Protein AF-A0A946HPT5-F1 (afdb_monomer_lite)

Secondary structure (DSSP, 8-state):
-PPBSSPPEEEETTEEEEEE-SSSS-EEEEEE--TT-SS-EEEEEEEE--SSHHHHHHHHHHHHHHHHHHHHHHHTT--TT----HHHHHHHHHHHHHHHHHHHHHHHHTTPPPS-BPTT-GGG-B--HHHHHHHHHHIIIIIHHHHHHHHHHHTT--PPP-

Structure (mmCIF, N/CA/C/O backbone):
data_AF-A0A946HPT5-F1
#
_entry.id   AF-A0A946HPT5-F1
#
loop_
_atom_site.group_PDB
_atom_site.id
_atom_site.type_symbol
_atom_site.label_atom_id
_atom_site.label_alt_id
_atom_site.label_comp_id
_atom_site.label_asym_id
_atom_site.label_entity_id
_atom_site.label_seq_id
_atom_site.pdbx_PDB_ins_code
_atom_site.Cartn_x
_atom_site.Cartn_y
_atom_site.Cartn_z
_atom_site.occupancy
_atom_site.B_iso_or_equiv
_atom_site.auth_seq_id
_atom_site.auth_comp_id
_atom_site.auth_asym_id
_atom_site.auth_atom_id
_atom_site.pdbx_PDB_model_num
ATOM 1 N N . MET A 1 1 ? -4.701 -13.291 24.523 1.00 62.06 1 MET A N 1
ATOM 2 C CA . MET A 1 1 ? -5.685 -12.951 23.473 1.00 62.06 1 MET A CA 1
ATOM 3 C C . MET A 1 1 ? -6.618 -11.901 24.056 1.00 62.06 1 MET A C 1
ATOM 5 O O . MET A 1 1 ? -7.028 -12.095 25.197 1.00 62.06 1 MET A O 1
ATOM 9 N N . PRO A 1 2 ? -6.882 -10.774 23.378 1.00 69.56 2 PRO A N 1
ATOM 10 C CA . PRO A 1 2 ? -7.824 -9.786 23.892 1.00 69.56 2 PRO A CA 1
ATOM 11 C C . PRO A 1 2 ? -9.218 -10.404 24.042 1.00 69.56 2 PRO A C 1
ATOM 13 O O . PRO A 1 2 ? -9.656 -11.136 23.156 1.00 69.56 2 PRO A O 1
ATOM 16 N N . LYS A 1 3 ? -9.900 -10.132 25.158 1.00 79.25 3 LYS A N 1
ATOM 17 C CA . LYS A 1 3 ? -11.262 -10.619 25.394 1.00 79.25 3 LYS A CA 1
ATOM 18 C C . LYS A 1 3 ? -12.257 -9.630 24.794 1.00 79.25 3 LYS A C 1
ATOM 20 O O . LYS A 1 3 ? -12.218 -8.443 25.130 1.00 79.25 3 LYS A O 1
ATOM 25 N N . TRP A 1 4 ? -13.118 -10.116 23.908 1.00 85.06 4 TRP A N 1
ATOM 26 C CA . TRP A 1 4 ? -14.205 -9.314 23.367 1.00 85.06 4 TRP A CA 1
ATOM 27 C C . TRP A 1 4 ? -15.232 -8.987 24.454 1.00 85.06 4 TRP A C 1
ATOM 29 O O . TRP A 1 4 ? -15.451 -9.774 25.375 1.00 85.06 4 TRP A O 1
ATOM 39 N N . ILE A 1 5 ? -15.832 -7.807 24.352 1.00 82.50 5 ILE A N 1
ATOM 40 C CA . ILE A 1 5 ? -16.913 -7.357 25.236 1.00 82.50 5 ILE A CA 1
ATOM 41 C C . ILE A 1 5 ? -18.216 -8.078 24.885 1.00 82.50 5 ILE A C 1
ATOM 43 O O . ILE A 1 5 ? -18.944 -8.485 25.782 1.00 82.50 5 ILE A O 1
ATOM 47 N N . ALA A 1 6 ? -18.463 -8.255 23.588 1.00 78.31 6 ALA A N 1
ATOM 48 C CA . 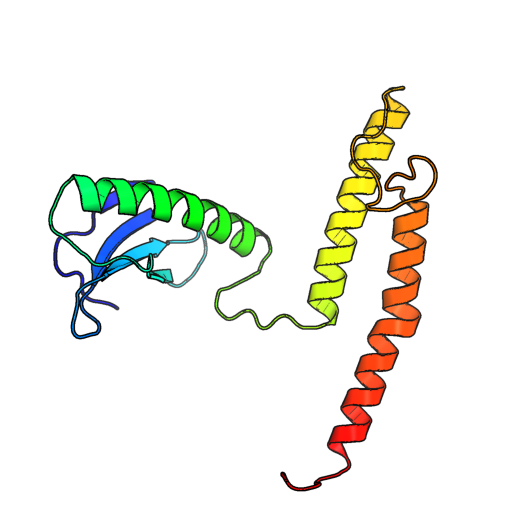ALA A 1 6 ? -19.590 -8.974 23.008 1.00 78.31 6 ALA A CA 1
ATOM 49 C C . ALA A 1 6 ? -19.071 -9.982 21.971 1.00 78.31 6 ALA A C 1
ATOM 51 O O . ALA A 1 6 ? -17.863 -10.060 21.731 1.00 78.31 6 ALA A O 1
ATOM 52 N N . GLU A 1 7 ? -19.957 -10.754 21.347 1.00 81.00 7 GLU A N 1
ATOM 53 C CA . GLU A 1 7 ? -19.561 -11.617 20.234 1.00 81.00 7 GLU A CA 1
ATOM 54 C C . GLU A 1 7 ? -18.904 -10.803 19.110 1.00 81.00 7 GLU A C 1
ATOM 56 O O . GLU A 1 7 ? -19.336 -9.702 18.767 1.00 81.00 7 GLU A O 1
ATOM 61 N N . SER A 1 8 ? -17.822 -11.333 18.539 1.00 84.38 8 SER A N 1
ATOM 62 C CA . SER A 1 8 ? -17.177 -10.701 17.391 1.00 84.38 8 SER A CA 1
ATOM 63 C C . SER A 1 8 ? -18.060 -10.827 16.153 1.00 84.38 8 SER A C 1
ATOM 65 O O . SER A 1 8 ? -18.516 -11.922 15.824 1.00 84.38 8 SER A O 1
ATOM 67 N N . HIS A 1 9 ? -18.223 -9.740 15.409 1.00 88.06 9 HIS A N 1
ATOM 68 C CA . HIS A 1 9 ? -18.943 -9.737 14.144 1.00 88.06 9 HIS A CA 1
ATOM 69 C C . HIS A 1 9 ? -18.000 -10.115 13.002 1.00 88.06 9 HIS A C 1
ATOM 71 O O . HIS A 1 9 ? -17.032 -9.406 12.708 1.00 88.06 9 HIS A O 1
ATOM 77 N N . LYS A 1 10 ? -18.283 -11.243 12.348 1.00 90.38 10 LYS A N 1
ATOM 78 C CA . LYS A 1 10 ? -17.559 -11.678 11.153 1.00 90.38 10 LYS A CA 1
ATOM 79 C C . LYS A 1 10 ? -18.003 -10.832 9.960 1.00 90.38 10 LYS A C 1
ATOM 81 O O . LYS A 1 10 ? -19.168 -10.871 9.585 1.00 90.38 10 LYS A O 1
ATOM 86 N N . ILE A 1 11 ? -17.064 -10.112 9.349 1.00 89.44 11 ILE A N 1
ATOM 87 C CA . ILE A 1 11 ? -17.326 -9.288 8.158 1.00 89.44 11 ILE A CA 1
ATOM 88 C C . ILE A 1 11 ? -17.102 -10.120 6.894 1.00 89.44 11 ILE A C 1
ATOM 90 O O . ILE A 1 11 ? -17.922 -10.116 5.979 1.00 89.44 11 ILE A O 1
ATOM 94 N N . ARG A 1 12 ? -15.965 -10.825 6.832 1.00 87.75 12 ARG A N 1
ATOM 95 C CA . ARG A 1 12 ? -15.606 -11.745 5.744 1.00 87.75 12 ARG A CA 1
ATOM 96 C C . ARG A 1 12 ? -14.594 -12.781 6.223 1.00 87.75 12 ARG A C 1
ATOM 98 O O . ARG A 1 12 ? -14.194 -12.787 7.387 1.00 87.75 12 ARG A O 1
ATOM 105 N N . GLU A 1 13 ? -14.185 -13.688 5.343 1.00 84.81 13 GLU A N 1
ATOM 106 C CA . GLU A 1 13 ? -13.125 -14.639 5.672 1.00 84.81 13 GLU A CA 1
ATOM 107 C C . GLU A 1 13 ? -11.834 -13.908 6.073 1.00 84.81 13 GLU A C 1
ATOM 109 O O . GLU A 1 13 ? -11.397 -12.962 5.419 1.00 84.81 13 GLU A O 1
ATOM 114 N N . GLY A 1 14 ? -11.271 -14.311 7.211 1.00 85.06 14 GLY A N 1
ATOM 115 C CA . GLY A 1 14 ? -10.073 -13.705 7.780 1.00 85.06 14 GLY A CA 1
ATOM 116 C C . GLY A 1 14 ? -10.248 -12.314 8.401 1.00 85.06 14 GLY A C 1
ATOM 117 O O . GLY A 1 14 ? -9.258 -11.781 8.900 1.00 85.06 14 GLY A O 1
ATOM 118 N N . LEU A 1 15 ? -11.462 -11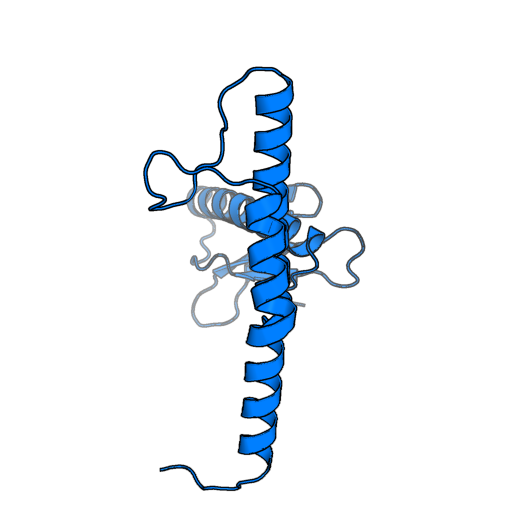.742 8.429 1.00 91.12 15 LEU A N 1
ATOM 119 C CA . LEU A 1 15 ? -11.753 -10.435 9.030 1.00 91.12 15 LEU A CA 1
ATOM 120 C C . LEU A 1 15 ? -12.986 -10.480 9.936 1.00 91.12 15 LEU A C 1
ATOM 122 O O . LEU A 1 15 ? -14.112 -10.695 9.479 1.00 91.12 15 LEU A O 1
ATOM 126 N N . SER A 1 16 ? -12.779 -10.162 11.209 1.00 93.19 16 SER A N 1
ATOM 127 C CA . SER A 1 16 ? -13.857 -9.910 12.171 1.00 93.19 16 SER A CA 1
ATOM 128 C C . SER A 1 16 ? -13.611 -8.605 12.923 1.00 93.19 16 SER A C 1
ATOM 130 O O . SER A 1 16 ? -12.477 -8.128 12.978 1.00 93.19 16 SER A O 1
ATOM 132 N N . ILE A 1 17 ? -14.653 -8.023 13.509 1.00 93.94 17 ILE A N 1
ATOM 133 C CA . ILE A 1 17 ? -14.550 -6.869 14.411 1.00 93.94 17 ILE A CA 1
ATOM 134 C C . ILE A 1 17 ? -15.214 -7.165 15.750 1.00 93.94 17 ILE A C 1
ATOM 136 O O . ILE A 1 17 ? -16.092 -8.016 15.849 1.00 93.94 17 ILE A O 1
ATOM 140 N N . GLY A 1 18 ? -14.826 -6.434 16.785 1.00 93.12 18 GLY A N 1
ATOM 141 C CA . GLY A 1 18 ? -15.488 -6.499 18.081 1.00 93.12 18 GLY A CA 1
ATOM 142 C C . GLY A 1 18 ? -15.040 -5.383 19.015 1.00 93.12 18 GLY A C 1
ATOM 143 O O . GLY A 1 18 ? -14.035 -4.703 18.778 1.00 93.12 18 GLY A O 1
ATOM 144 N N . GLY A 1 19 ? -15.794 -5.186 20.091 1.00 91.94 19 GLY A N 1
ATOM 145 C CA . GLY A 1 19 ? -15.408 -4.285 21.171 1.00 91.94 19 GLY A CA 1
ATOM 146 C C . GLY A 1 19 ? -14.381 -4.936 22.091 1.00 91.94 19 GLY A C 1
ATOM 147 O O . GLY A 1 19 ? -14.583 -6.064 22.530 1.00 91.94 19 GLY A O 1
ATOM 148 N N . ILE A 1 20 ? -13.300 -4.231 22.428 1.00 90.12 20 ILE A N 1
ATOM 149 C CA . ILE A 1 20 ? -12.332 -4.660 23.451 1.00 90.12 20 ILE A CA 1
ATOM 150 C C . ILE A 1 20 ? -12.190 -3.562 24.502 1.00 90.12 20 ILE A C 1
ATOM 152 O O . ILE A 1 20 ? -12.024 -2.380 24.183 1.00 90.12 20 ILE A O 1
ATOM 156 N N . LYS A 1 21 ? -12.201 -3.960 25.777 1.00 85.19 21 LYS A N 1
ATOM 157 C CA . LYS A 1 21 ? -11.929 -3.075 26.911 1.00 85.19 21 LYS A CA 1
ATOM 158 C C . LYS A 1 21 ? -10.466 -3.219 27.341 1.00 85.19 21 LYS A C 1
ATOM 160 O O . LYS A 1 21 ? -10.126 -4.138 28.074 1.00 85.19 21 LYS A O 1
ATOM 165 N N . MET A 1 22 ? -9.606 -2.307 26.880 1.00 75.38 22 MET A N 1
ATOM 166 C CA . MET A 1 22 ? -8.202 -2.195 27.333 1.00 75.38 22 MET A CA 1
ATOM 167 C C . MET A 1 22 ? -7.916 -0.898 28.115 1.00 75.38 22 MET A C 1
ATOM 169 O O . MET A 1 22 ? -6.766 -0.595 28.408 1.00 75.38 22 MET A O 1
ATOM 173 N N . GLY A 1 23 ? -8.946 -0.121 28.470 1.00 72.94 23 GLY A N 1
ATOM 174 C CA . GLY A 1 23 ? -8.810 1.135 29.215 1.00 72.94 23 GLY A CA 1
ATOM 175 C C . GLY A 1 23 ? -10.150 1.653 29.747 1.00 72.94 23 GLY A C 1
ATOM 176 O O . GLY A 1 23 ? -11.099 0.881 29.895 1.00 72.94 23 GLY A O 1
ATOM 177 N N . LYS A 1 24 ? -10.239 2.967 30.016 1.00 79.12 24 LYS A N 1
ATOM 178 C CA . LYS A 1 24 ? -11.461 3.612 30.547 1.00 79.12 24 LYS A CA 1
ATOM 179 C C . LYS A 1 24 ? -12.675 3.449 29.630 1.00 79.12 24 LYS 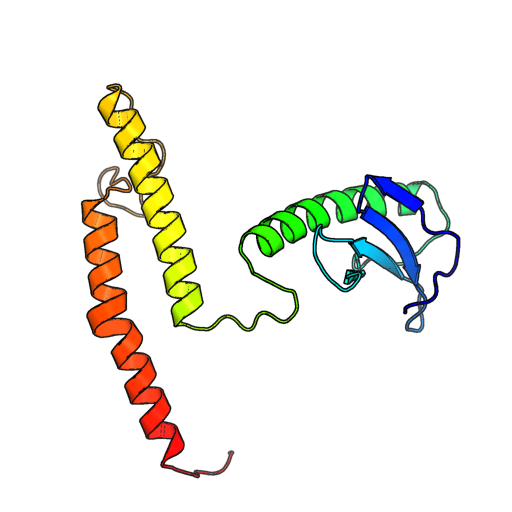A C 1
ATOM 181 O O . LYS A 1 24 ? -13.776 3.242 30.127 1.00 79.12 24 LYS A O 1
ATOM 186 N N . LYS A 1 25 ? -12.469 3.522 28.311 1.00 84.69 25 LYS A N 1
ATOM 187 C CA . LYS A 1 25 ? -13.521 3.345 27.308 1.00 84.69 25 LYS A CA 1
ATOM 188 C C . LYS A 1 25 ? -13.258 2.113 26.444 1.00 84.69 25 LYS A C 1
ATOM 190 O O . LYS A 1 25 ? -12.102 1.885 26.065 1.00 84.69 25 LYS A O 1
ATOM 195 N N . PRO A 1 26 ? -14.295 1.320 26.140 1.00 90.06 26 PRO A N 1
ATOM 196 C CA . PRO A 1 26 ? -14.173 0.233 25.186 1.00 90.06 26 PRO A CA 1
ATOM 197 C C . PRO A 1 26 ? -13.950 0.802 23.780 1.00 90.06 26 PRO A C 1
ATOM 199 O O . PRO A 1 26 ? -14.452 1.875 23.456 1.00 90.06 26 PRO A O 1
ATOM 202 N N . LYS A 1 27 ? -13.178 0.102 22.946 1.00 92.81 27 LYS A N 1
ATOM 203 C CA . LYS A 1 27 ? -12.890 0.522 21.567 1.00 92.81 27 LYS A CA 1
ATOM 204 C C . LYS A 1 27 ? -13.158 -0.603 20.588 1.00 92.81 27 LYS A C 1
ATOM 206 O O . LYS A 1 27 ? -12.993 -1.771 20.942 1.00 92.81 27 LYS A O 1
ATOM 211 N N . TRP A 1 28 ? -13.498 -0.252 19.352 1.00 94.06 28 TRP A N 1
ATOM 212 C CA . TRP A 1 28 ? -13.556 -1.232 18.275 1.00 94.06 28 TRP A CA 1
ATOM 213 C C . TRP A 1 28 ? -12.156 -1.680 17.861 1.00 94.06 28 TRP A C 1
ATOM 215 O O . TRP A 1 28 ? -11.226 -0.878 17.700 1.00 94.06 28 TRP A O 1
ATOM 225 N N . TYR A 1 29 ? -12.024 -2.982 17.654 1.00 93.88 29 TYR A N 1
ATOM 226 C CA . TYR A 1 29 ? -10.837 -3.626 17.119 1.00 93.88 29 TYR A CA 1
ATOM 227 C C . TYR A 1 29 ? -11.221 -4.529 15.961 1.00 93.88 29 TYR A C 1
ATOM 229 O O . TYR A 1 29 ? -12.276 -5.158 15.977 1.00 93.88 29 TYR A O 1
ATOM 237 N N . LEU A 1 30 ? -10.316 -4.628 14.995 1.00 93.50 30 LEU A N 1
ATOM 238 C CA . LEU A 1 30 ? -10.344 -5.676 13.991 1.00 93.50 30 LEU A CA 1
ATOM 239 C C . LEU A 1 30 ? -9.497 -6.863 14.443 1.00 93.50 30 LEU A C 1
ATOM 241 O O . LEU A 1 30 ? -8.478 -6.707 15.125 1.00 93.50 30 LEU A O 1
ATOM 245 N N . GLN A 1 31 ? -9.916 -8.031 13.990 1.00 91.62 31 GLN A N 1
ATOM 246 C CA . GLN A 1 31 ? -9.231 -9.302 14.089 1.00 91.62 31 GLN A CA 1
ATOM 247 C C . GLN A 1 31 ? -8.932 -9.784 12.676 1.00 91.62 31 GLN A C 1
ATOM 249 O O . GLN A 1 31 ? -9.842 -10.078 11.900 1.00 91.62 31 GLN A O 1
ATOM 254 N N . PHE A 1 32 ? -7.646 -9.838 12.353 1.00 88.94 32 PHE A N 1
ATOM 255 C CA . PHE A 1 32 ? -7.137 -10.246 11.055 1.00 88.94 32 PHE A CA 1
ATOM 256 C C . PHE A 1 32 ? -6.453 -11.605 11.169 1.00 88.94 32 PHE A C 1
ATOM 258 O O . PHE A 1 32 ? -5.564 -11.792 12.003 1.00 88.94 32 PHE A O 1
ATOM 265 N N . HIS A 1 33 ? -6.854 -12.534 10.307 1.00 85.69 33 HIS A N 1
ATOM 266 C CA . HIS A 1 33 ? -6.202 -13.822 10.107 1.00 85.69 33 HIS A CA 1
ATOM 267 C C . HIS A 1 33 ? -5.550 -13.829 8.718 1.00 85.69 33 HIS A C 1
ATOM 269 O O . HIS A 1 33 ? -6.218 -14.161 7.735 1.00 85.69 33 HIS A O 1
ATOM 275 N N . PRO A 1 34 ? -4.270 -13.440 8.605 1.00 79.12 34 PRO A N 1
ATOM 276 C CA . PRO A 1 34 ? -3.553 -13.572 7.349 1.00 79.12 34 PRO A CA 1
ATOM 277 C C . PRO A 1 34 ? -3.405 -15.051 6.993 1.00 79.12 34 PRO A C 1
ATOM 279 O O . PRO A 1 34 ? -3.096 -15.883 7.853 1.00 79.12 34 PRO A O 1
ATOM 282 N N . LYS A 1 35 ? -3.598 -15.392 5.718 1.00 75.75 35 LYS A N 1
ATOM 283 C CA . LYS A 1 35 ? -3.395 -16.760 5.238 1.00 75.75 35 LYS A CA 1
ATOM 284 C C . LYS A 1 35 ? -1.925 -17.149 5.433 1.00 75.75 35 LYS A C 1
ATOM 286 O O . LYS A 1 35 ? -1.035 -16.455 4.956 1.00 75.75 35 LYS A O 1
ATOM 291 N N . GLY A 1 36 ? -1.682 -18.245 6.152 1.00 71.31 36 GLY A N 1
ATOM 292 C CA . GLY A 1 36 ? -0.330 -18.736 6.448 1.00 71.31 36 GLY A CA 1
ATOM 293 C C . GLY A 1 36 ? 0.370 -18.064 7.636 1.00 71.31 36 GLY A C 1
ATOM 294 O O . GLY A 1 36 ? 1.472 -18.476 7.987 1.00 71.31 36 GLY A O 1
ATOM 295 N N . ALA A 1 37 ? -0.247 -17.077 8.296 1.00 69.88 37 ALA A N 1
ATOM 296 C CA . ALA A 1 37 ? 0.332 -16.495 9.501 1.00 69.88 37 ALA A CA 1
ATOM 297 C C . ALA A 1 37 ? 0.055 -17.371 10.738 1.00 69.88 37 ALA A C 1
ATOM 299 O O . ALA A 1 37 ? -1.076 -17.816 10.943 1.00 69.88 37 ALA A O 1
ATOM 300 N N . PRO A 1 38 ? 1.045 -17.562 11.630 1.00 69.81 38 PRO A N 1
ATOM 301 C CA . PRO A 1 38 ? 0.885 -18.391 12.825 1.00 69.81 38 PRO A CA 1
ATOM 302 C C . PRO A 1 38 ? 0.022 -17.729 13.908 1.00 69.81 38 PRO A C 1
ATOM 304 O O . PRO A 1 38 ? -0.344 -18.372 14.891 1.00 69.81 38 PRO A O 1
ATOM 307 N N . LYS A 1 39 ? -0.255 -16.423 13.788 1.00 81.00 39 LYS A N 1
ATOM 308 C CA . LYS A 1 39 ? -0.934 -15.636 14.819 1.00 81.00 39 LYS A CA 1
ATOM 309 C C . LYS A 1 39 ? -1.965 -14.694 14.217 1.00 81.00 39 LYS A C 1
ATOM 311 O O . LYS A 1 39 ? -1.750 -14.077 13.179 1.00 81.00 39 LYS A O 1
ATOM 316 N N . VAL A 1 40 ? -3.056 -14.544 14.956 1.00 86.38 40 VAL A N 1
ATOM 317 C CA . VAL A 1 40 ? -4.096 -13.549 14.710 1.00 86.38 40 VAL A CA 1
ATOM 318 C C . VAL A 1 40 ? -3.575 -12.161 15.066 1.00 86.38 40 VAL A C 1
ATOM 320 O O . VAL A 1 40 ? -2.986 -11.968 16.133 1.00 86.38 40 VAL A O 1
ATOM 323 N N . ILE A 1 41 ? -3.824 -11.186 14.197 1.00 86.56 41 ILE A N 1
ATOM 324 C CA . ILE A 1 41 ? -3.442 -9.793 14.412 1.00 86.56 41 ILE A CA 1
ATOM 325 C C . ILE A 1 41 ? -4.661 -9.012 14.900 1.00 86.56 41 ILE A C 1
ATOM 327 O O . ILE A 1 41 ? -5.704 -8.996 14.251 1.00 86.56 41 ILE A O 1
ATOM 331 N N . TYR A 1 42 ? -4.508 -8.322 16.031 1.00 88.94 42 TYR A N 1
ATOM 332 C CA . TYR A 1 42 ? -5.520 -7.417 16.573 1.00 88.94 42 TYR A CA 1
ATOM 333 C C . TYR A 1 42 ? -5.077 -5.972 16.374 1.00 88.94 42 TYR A C 1
ATOM 335 O O . TYR A 1 42 ? -3.971 -5.600 16.773 1.00 88.94 42 TYR A O 1
ATOM 343 N N . LYS A 1 43 ? -5.938 -5.134 15.793 1.00 89.19 43 LYS A N 1
ATOM 344 C CA . LYS A 1 43 ? -5.630 -3.713 15.575 1.00 89.19 43 LYS A CA 1
ATOM 345 C C . LYS A 1 43 ? -6.820 -2.840 15.952 1.00 89.19 43 LYS A C 1
ATOM 347 O O . LYS A 1 43 ? -7.950 -3.125 15.570 1.00 89.19 43 LYS A O 1
ATOM 352 N N . SER A 1 44 ? -6.563 -1.776 16.712 1.00 90.56 44 SER A N 1
ATOM 353 C CA . SER A 1 44 ? -7.607 -0.814 17.073 1.00 90.56 44 SER A CA 1
ATOM 354 C C . SER A 1 44 ? -8.057 -0.037 15.841 1.00 90.56 44 SER A C 1
ATOM 356 O O . SER A 1 44 ? -7.221 0.420 15.062 1.00 90.56 44 SER A O 1
ATOM 358 N N . LEU A 1 45 ? -9.365 0.177 15.718 1.00 92.44 45 LEU A N 1
ATOM 359 C CA . LEU A 1 45 ? -9.946 1.082 14.727 1.00 92.44 45 LEU A CA 1
ATOM 360 C C . LEU A 1 45 ? -9.912 2.547 15.189 1.00 92.44 45 LEU A C 1
ATOM 362 O O . LEU A 1 45 ? -10.309 3.440 14.443 1.00 92.44 45 LEU A O 1
ATOM 366 N N . GLY A 1 46 ? -9.438 2.825 16.409 1.00 89.88 46 GLY A N 1
ATOM 367 C CA . GLY A 1 46 ? -9.324 4.183 16.945 1.00 89.88 46 GLY A CA 1
ATOM 368 C C . GLY A 1 46 ? -10.666 4.871 17.212 1.00 89.88 46 GLY A C 1
ATOM 369 O O . GLY A 1 46 ? -10.695 6.089 17.320 1.00 89.88 46 GLY A O 1
ATOM 370 N N . MET A 1 47 ? -11.754 4.108 17.305 1.00 92.00 47 MET A N 1
ATOM 371 C CA . MET A 1 47 ? -13.103 4.586 17.621 1.00 92.00 47 MET A CA 1
ATOM 372 C C . MET A 1 47 ? -13.620 3.904 18.886 1.00 92.00 47 MET A C 1
ATOM 374 O O . MET A 1 47 ? -13.264 2.751 19.164 1.00 92.00 47 MET A O 1
ATOM 378 N N . ASP A 1 48 ? -14.428 4.635 19.648 1.00 92.69 48 ASP A N 1
ATOM 379 C CA . ASP A 1 48 ? -15.080 4.119 20.847 1.00 92.69 48 ASP A CA 1
ATOM 380 C C . ASP A 1 48 ? -16.126 3.066 20.446 1.00 92.69 48 ASP A C 1
ATOM 382 O O . ASP A 1 48 ? -16.761 3.157 19.395 1.00 92.69 48 ASP A O 1
ATOM 386 N N . TYR A 1 49 ? -16.240 2.017 21.256 1.00 91.56 49 TYR A N 1
ATOM 387 C CA . TYR A 1 49 ? -17.233 0.971 21.058 1.00 91.56 49 TYR A CA 1
ATOM 388 C C . TYR A 1 49 ? -18.566 1.425 21.635 1.00 91.56 49 TYR A C 1
ATOM 390 O O . TYR A 1 49 ? -18.657 1.743 22.823 1.00 91.56 49 TYR A O 1
ATOM 398 N N . GLU A 1 50 ? -19.593 1.372 20.799 1.00 91.12 50 GLU A N 1
ATOM 399 C CA . GLU A 1 50 ? -20.981 1.533 21.197 1.00 91.12 50 GLU A CA 1
ATOM 400 C C . GLU A 1 50 ? -21.772 0.374 20.610 1.00 91.12 50 GLU A C 1
ATOM 402 O O . GLU A 1 50 ? -21.569 -0.011 19.456 1.00 91.12 50 GLU A O 1
ATOM 407 N N . GLU A 1 51 ? -22.690 -0.173 21.396 1.00 86.50 51 GLU A N 1
ATOM 408 C CA . GLU A 1 51 ? -23.545 -1.287 20.989 1.00 86.50 51 GLU A CA 1
ATOM 409 C C . GLU A 1 51 ? -24.724 -0.783 20.139 1.00 86.50 51 GLU A C 1
ATOM 411 O O . GLU A 1 51 ? -25.893 -1.011 20.428 1.00 86.50 51 GLU A O 1
ATOM 416 N N . THR A 1 52 ? -24.406 -0.020 19.093 1.00 91.44 52 THR A N 1
ATOM 417 C CA . THR A 1 52 ? -25.370 0.550 18.151 1.00 91.44 52 THR A CA 1
ATOM 418 C C . THR A 1 52 ? -25.028 0.118 16.730 1.00 91.44 52 THR A C 1
ATOM 420 O O . THR A 1 52 ? -23.861 0.002 16.348 1.00 91.44 52 THR A O 1
ATOM 423 N N . SER A 1 53 ? -26.057 -0.083 15.904 1.00 89.06 53 SER A N 1
ATOM 424 C CA . SER A 1 53 ? -25.879 -0.459 14.494 1.00 89.06 53 SER A CA 1
ATOM 425 C C . SER A 1 53 ? -25.081 0.586 13.710 1.00 89.06 53 SER A C 1
ATOM 427 O O . SER A 1 53 ? -24.305 0.230 12.830 1.00 89.06 53 SER A O 1
ATOM 429 N N . LEU A 1 54 ? -25.224 1.870 14.053 1.00 92.00 54 LEU A N 1
ATOM 430 C CA . LEU A 1 54 ? -24.491 2.959 13.410 1.00 92.00 54 LEU A CA 1
ATOM 431 C C . LEU A 1 54 ? -22.989 2.908 13.733 1.00 92.00 54 LEU A C 1
ATOM 433 O O . LEU A 1 54 ? -22.167 2.993 12.821 1.00 92.00 54 LEU A O 1
ATOM 437 N N . SER A 1 55 ? -22.632 2.692 15.004 1.00 91.75 55 SER A N 1
ATOM 438 C CA . SER A 1 55 ? -21.236 2.511 15.423 1.00 91.75 55 SER A CA 1
ATOM 439 C C . SER A 1 55 ? -20.615 1.270 14.779 1.00 91.75 55 SER A C 1
ATOM 441 O O . SER A 1 55 ? -19.496 1.331 14.267 1.00 91.75 55 SER A O 1
ATOM 443 N N . ARG A 1 56 ? -21.371 0.164 14.711 1.00 92.56 56 ARG A N 1
ATOM 444 C CA . ARG A 1 56 ? -20.932 -1.064 14.039 1.00 92.56 56 ARG A CA 1
ATOM 445 C C . ARG A 1 56 ? -20.670 -0.845 12.550 1.00 92.56 56 ARG A C 1
ATOM 447 O O . ARG A 1 56 ? -19.594 -1.200 12.086 1.00 92.56 56 ARG A O 1
ATOM 454 N N . ASN A 1 57 ? -21.596 -0.236 11.810 1.00 93.44 57 ASN A N 1
ATOM 455 C CA . ASN A 1 57 ? -21.425 -0.009 10.370 1.00 93.44 57 ASN A CA 1
ATOM 456 C C . ASN A 1 57 ? -20.187 0.859 10.082 1.00 93.44 57 ASN A C 1
ATOM 458 O O . ASN A 1 57 ? -19.367 0.513 9.234 1.00 93.44 57 ASN A O 1
ATOM 462 N N . ALA A 1 58 ? -19.981 1.926 10.863 1.00 93.56 58 ALA A N 1
ATOM 463 C CA . ALA A 1 58 ? -18.783 2.759 10.753 1.00 93.56 58 ALA A CA 1
ATOM 464 C C . ALA A 1 58 ? -17.489 1.981 11.077 1.00 93.56 58 ALA A C 1
ATOM 466 O O . ALA A 1 58 ? -16.446 2.200 10.451 1.00 93.56 58 ALA A O 1
ATOM 467 N N . ALA A 1 59 ? -17.544 1.059 12.044 1.00 94.19 59 ALA A N 1
ATOM 468 C CA . ALA A 1 59 ? -16.437 0.166 12.365 1.00 94.19 59 ALA A CA 1
ATOM 469 C C . ALA A 1 59 ? -16.147 -0.825 11.229 1.00 94.19 59 ALA A C 1
ATOM 471 O O . ALA A 1 59 ? -14.980 -1.040 10.901 1.00 94.19 59 ALA A O 1
ATOM 472 N N . GLU A 1 60 ? -17.173 -1.394 10.597 1.00 94.69 60 GLU A N 1
ATOM 473 C CA . GLU A 1 60 ? -17.017 -2.302 9.458 1.00 94.69 60 GLU A CA 1
ATOM 474 C C . GLU A 1 60 ? -16.343 -1.616 8.269 1.00 94.69 60 GLU A C 1
ATOM 476 O O . GLU A 1 60 ? -15.371 -2.151 7.729 1.00 94.69 60 GLU A O 1
ATOM 481 N N . ASP A 1 61 ? -16.788 -0.415 7.900 1.00 93.69 61 ASP A N 1
ATOM 482 C CA . ASP A 1 61 ? -16.210 0.345 6.787 1.00 93.69 61 ASP A CA 1
ATOM 483 C C . ASP A 1 61 ? -14.730 0.649 7.025 1.00 93.69 61 ASP A C 1
ATOM 485 O O . ASP A 1 61 ? -13.871 0.423 6.163 1.00 93.69 61 ASP A O 1
ATOM 489 N N . LYS A 1 62 ? -14.397 1.091 8.242 1.00 92.88 62 LYS A N 1
ATOM 490 C CA . LYS A 1 62 ? -13.013 1.369 8.628 1.00 92.88 62 LYS A CA 1
ATOM 491 C C . LYS A 1 62 ? -12.165 0.099 8.680 1.00 92.88 62 LYS A C 1
ATOM 493 O O . LYS A 1 62 ? -11.000 0.117 8.274 1.00 92.88 62 LYS A O 1
ATOM 498 N N . ALA A 1 63 ? -12.736 -1.007 9.153 1.00 93.12 63 ALA A N 1
ATOM 499 C CA . ALA A 1 63 ? -12.066 -2.298 9.188 1.00 93.12 63 ALA A CA 1
ATOM 500 C C . ALA A 1 63 ? -11.768 -2.816 7.780 1.00 93.12 63 ALA A C 1
ATOM 502 O O . ALA A 1 63 ? -10.661 -3.296 7.558 1.00 93.12 63 ALA A O 1
ATOM 503 N N . ARG A 1 64 ? -12.687 -2.660 6.817 1.00 92.06 64 ARG A N 1
ATOM 504 C CA . ARG A 1 64 ? -12.464 -3.033 5.408 1.00 92.06 64 ARG A CA 1
ATOM 505 C C . ARG A 1 64 ? -11.286 -2.268 4.808 1.00 92.06 64 ARG A C 1
ATOM 507 O O . ARG A 1 64 ? -10.377 -2.887 4.267 1.00 92.06 64 ARG A O 1
ATOM 514 N N . GLN A 1 65 ? -11.245 -0.945 4.968 1.00 90.19 65 GLN A N 1
ATOM 515 C CA . GLN A 1 65 ? -10.139 -0.125 4.452 1.00 90.19 65 GLN A CA 1
ATOM 516 C C . GLN A 1 65 ? -8.786 -0.519 5.059 1.00 90.19 65 GLN A C 1
ATOM 518 O O . GLN A 1 65 ? -7.773 -0.614 4.361 1.00 90.19 65 GLN A O 1
ATOM 523 N N . LEU A 1 66 ? -8.759 -0.751 6.374 1.00 88.25 66 LEU A N 1
ATOM 524 C CA . LEU A 1 66 ? -7.542 -1.157 7.066 1.00 88.25 66 LEU A CA 1
ATOM 525 C C . LEU A 1 66 ? -7.129 -2.586 6.690 1.00 88.25 66 LEU A C 1
ATOM 527 O O . LEU A 1 66 ? -5.940 -2.843 6.537 1.00 88.25 66 LEU A O 1
ATOM 531 N N . PHE A 1 67 ? -8.088 -3.486 6.477 1.00 88.50 67 PHE A N 1
ATOM 532 C CA . PHE A 1 67 ? -7.849 -4.856 6.038 1.00 88.50 67 PHE A CA 1
ATOM 533 C C . PHE A 1 67 ? -7.180 -4.922 4.668 1.00 88.50 67 PHE A C 1
ATOM 535 O O . PHE A 1 67 ? -6.167 -5.599 4.535 1.00 88.50 67 PHE A O 1
ATOM 542 N N . GLU A 1 68 ? -7.677 -4.173 3.680 1.00 87.06 68 GLU A N 1
ATOM 543 C CA . GLU A 1 68 ? -7.060 -4.118 2.346 1.00 87.06 68 GLU A CA 1
ATOM 544 C C . GLU A 1 68 ? -5.604 -3.639 2.422 1.00 87.06 68 GLU A C 1
ATOM 546 O O . GLU A 1 68 ? -4.705 -4.211 1.804 1.00 87.06 68 GLU A O 1
ATOM 551 N N . ARG A 1 69 ? -5.336 -2.632 3.262 1.00 83.75 69 ARG A N 1
ATOM 552 C CA . ARG A 1 69 ? -3.967 -2.169 3.517 1.00 83.75 69 ARG A CA 1
ATOM 553 C C . ARG A 1 69 ? -3.118 -3.242 4.199 1.00 83.75 69 ARG A C 1
ATOM 555 O O . ARG A 1 69 ? -1.956 -3.410 3.848 1.00 83.75 69 ARG A O 1
ATOM 562 N N . MET A 1 70 ? -3.674 -3.944 5.184 1.00 84.69 70 MET A N 1
ATOM 563 C CA . MET A 1 70 ? -2.960 -4.973 5.940 1.00 84.69 70 MET A CA 1
ATOM 564 C C . MET A 1 70 ? -2.644 -6.204 5.094 1.00 84.69 70 MET A C 1
ATOM 566 O O . MET A 1 70 ? -1.537 -6.715 5.221 1.00 84.69 70 MET A O 1
ATOM 570 N N . ILE A 1 71 ? -3.550 -6.641 4.215 1.00 86.44 71 ILE A N 1
ATOM 571 C CA . ILE A 1 71 ? -3.273 -7.697 3.232 1.00 86.44 71 ILE A CA 1
ATOM 572 C C . ILE A 1 71 ? -2.178 -7.245 2.277 1.00 86.44 71 ILE A C 1
ATOM 574 O O . ILE A 1 71 ? -1.166 -7.924 2.167 1.00 86.44 71 ILE A O 1
ATOM 578 N N . LYS A 1 72 ? -2.313 -6.061 1.668 1.00 82.38 72 LYS A N 1
ATOM 579 C CA . LYS A 1 72 ? -1.303 -5.548 0.734 1.00 82.38 72 LYS A CA 1
ATOM 580 C C . LYS A 1 72 ? 0.083 -5.456 1.375 1.00 82.38 72 LYS A C 1
ATOM 582 O O . LYS A 1 72 ? 1.082 -5.756 0.731 1.00 82.38 72 LYS A O 1
ATOM 587 N N . ASN A 1 73 ? 0.150 -5.046 2.638 1.00 79.75 73 ASN A N 1
ATOM 588 C CA . ASN A 1 73 ? 1.396 -5.006 3.394 1.00 79.75 73 ASN A CA 1
ATOM 589 C C . ASN A 1 73 ? 1.909 -6.414 3.717 1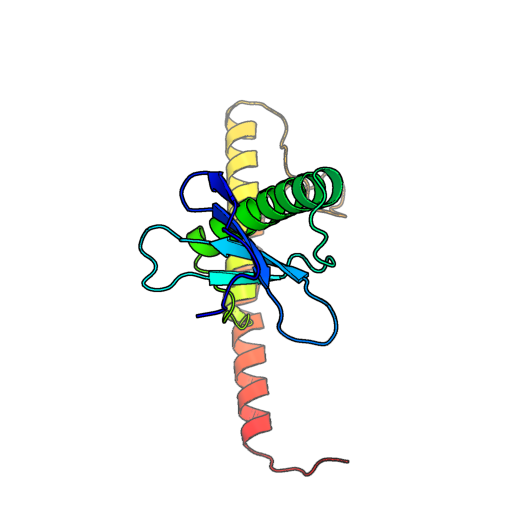.00 79.75 73 ASN A C 1
ATOM 591 O O . ASN A 1 73 ? 3.089 -6.679 3.522 1.00 79.75 73 ASN A O 1
ATOM 595 N N . HIS A 1 74 ? 1.037 -7.321 4.158 1.00 79.44 74 HIS A N 1
ATOM 596 C CA . HIS A 1 74 ? 1.390 -8.711 4.440 1.00 79.44 74 HIS A CA 1
ATOM 597 C C . HIS A 1 74 ? 1.952 -9.421 3.200 1.00 79.44 74 HIS A C 1
ATOM 599 O O . HIS A 1 74 ? 3.004 -10.046 3.287 1.00 79.44 74 HIS A O 1
ATOM 605 N N . ASP A 1 75 ? 1.318 -9.251 2.039 1.00 79.00 75 ASP A N 1
ATOM 606 C CA . ASP A 1 75 ? 1.761 -9.816 0.758 1.00 79.00 75 ASP A CA 1
ATOM 607 C C . ASP A 1 75 ? 3.109 -9.233 0.299 1.00 79.00 75 ASP A C 1
ATOM 609 O O . ASP A 1 75 ? 3.855 -9.876 -0.435 1.00 79.00 75 ASP A O 1
ATOM 613 N N . ARG A 1 76 ? 3.458 -8.032 0.779 1.00 72.81 76 ARG A N 1
ATOM 614 C CA . ARG A 1 76 ? 4.767 -7.384 0.583 1.00 72.81 76 ARG A CA 1
ATOM 615 C C . ARG A 1 76 ? 5.797 -7.729 1.670 1.00 72.81 76 ARG A C 1
ATOM 617 O O . ARG A 1 76 ? 6.910 -7.208 1.637 1.00 72.81 76 ARG A O 1
ATOM 624 N N . GLY A 1 77 ? 5.442 -8.564 2.650 1.00 70.94 77 GLY A N 1
ATOM 625 C CA . GLY A 1 77 ? 6.297 -8.900 3.796 1.00 70.94 77 GLY A CA 1
ATOM 626 C C . GLY A 1 77 ? 6.448 -7.775 4.832 1.00 70.94 77 GLY A C 1
ATOM 627 O O . GLY A 1 77 ? 7.363 -7.803 5.653 1.00 70.94 77 GLY A O 1
ATOM 628 N N . ILE A 1 78 ? 5.564 -6.776 4.811 1.00 68.62 78 ILE A N 1
ATOM 629 C CA . ILE A 1 78 ? 5.562 -5.621 5.715 1.00 68.62 78 ILE A CA 1
ATOM 630 C C . ILE A 1 78 ? 4.619 -5.918 6.893 1.00 68.62 78 ILE A C 1
ATOM 632 O O . ILE A 1 78 ? 3.398 -5.775 6.803 1.00 68.62 78 ILE A O 1
ATOM 636 N N . PHE A 1 79 ? 5.180 -6.342 8.025 1.00 70.19 79 PHE A N 1
ATOM 637 C CA . PHE A 1 79 ? 4.421 -6.714 9.228 1.00 70.19 79 PHE A CA 1
ATOM 638 C C . PHE A 1 79 ? 4.236 -5.546 10.213 1.00 70.19 79 PHE A C 1
ATOM 640 O O . PHE A 1 79 ? 4.887 -4.517 10.121 1.00 70.19 79 PHE A O 1
ATOM 647 N N . ALA A 1 80 ? 3.369 -5.681 11.221 1.00 57.97 80 ALA A N 1
ATOM 648 C CA . ALA A 1 80 ? 3.194 -4.632 12.241 1.00 57.97 80 ALA A CA 1
ATOM 649 C C . ALA A 1 80 ? 4.448 -4.397 13.116 1.00 57.97 80 ALA A C 1
ATOM 651 O O . ALA A 1 80 ? 4.558 -3.354 13.753 1.00 57.97 80 ALA A O 1
ATOM 652 N N . THR A 1 81 ? 5.370 -5.362 13.146 1.00 56.88 81 THR A N 1
ATOM 653 C CA . THR A 1 81 ? 6.700 -5.280 13.776 1.00 56.88 81 THR A CA 1
ATOM 654 C C . THR A 1 81 ? 7.783 -4.802 12.810 1.00 56.88 81 THR A C 1
ATOM 656 O O . THR A 1 81 ? 8.963 -4.847 13.141 1.00 56.88 81 THR A O 1
ATOM 659 N N . TYR A 1 82 ? 7.400 -4.407 11.598 1.00 55.69 82 TYR A N 1
ATOM 660 C CA . TYR A 1 82 ? 8.321 -3.933 10.584 1.00 55.69 82 TYR A CA 1
ATOM 661 C C . TYR A 1 82 ? 8.934 -2.607 11.026 1.00 55.69 82 TYR A C 1
ATOM 663 O O . TYR A 1 82 ? 8.249 -1.589 11.123 1.00 55.69 82 TYR A O 1
ATOM 671 N N . VAL A 1 83 ? 10.232 -2.643 11.305 1.00 60.22 83 VAL A N 1
ATOM 672 C CA . VAL A 1 83 ? 11.062 -1.450 11.421 1.00 60.22 83 VAL A CA 1
ATOM 673 C C . VAL A 1 83 ? 11.591 -1.187 10.013 1.00 60.22 83 VAL A C 1
ATOM 675 O O . VAL A 1 83 ? 12.321 -2.038 9.503 1.00 60.22 83 VAL A O 1
ATOM 678 N N . PRO A 1 84 ? 11.208 -0.081 9.349 1.00 64.25 84 PRO A N 1
ATOM 679 C CA . PRO A 1 84 ? 11.746 0.236 8.036 1.00 64.25 84 PRO A CA 1
ATOM 680 C C . PRO A 1 84 ? 13.259 0.404 8.168 1.00 64.25 84 PRO A C 1
ATOM 682 O O . PRO A 1 84 ? 13.717 1.330 8.838 1.00 64.25 84 PRO A O 1
ATOM 685 N N . SER A 1 85 ? 14.038 -0.497 7.568 1.00 75.25 85 SER A N 1
ATOM 686 C CA . SER A 1 85 ? 15.451 -0.213 7.339 1.00 75.25 85 SER A CA 1
ATOM 687 C C . SER A 1 85 ? 15.575 0.736 6.152 1.00 75.25 85 SER A C 1
ATOM 689 O O . SER A 1 85 ? 14.680 0.822 5.297 1.00 75.25 85 SER A O 1
ATOM 691 N N . LEU A 1 86 ? 16.686 1.466 6.099 1.00 78.44 86 LEU A N 1
ATOM 692 C CA . LEU A 1 86 ? 16.992 2.323 4.963 1.00 78.44 86 LEU A CA 1
ATOM 693 C C . LEU A 1 86 ? 17.037 1.496 3.674 1.00 78.44 86 LEU A C 1
ATOM 695 O O . LEU A 1 86 ? 16.397 1.866 2.695 1.00 78.44 86 LEU A O 1
ATOM 699 N N . GLU A 1 87 ? 17.730 0.356 3.700 1.00 79.62 87 GLU A N 1
ATOM 700 C CA . GLU A 1 87 ? 17.862 -0.553 2.562 1.00 79.62 87 GLU A CA 1
ATOM 701 C C . GLU A 1 87 ? 16.496 -1.012 2.063 1.00 79.62 87 GLU A C 1
ATOM 703 O O . GLU A 1 87 ? 16.213 -0.931 0.874 1.00 79.62 87 GLU A O 1
ATOM 708 N N . ARG A 1 88 ? 15.597 -1.405 2.970 1.00 76.62 88 ARG A N 1
ATOM 709 C CA . ARG A 1 88 ? 14.282 -1.892 2.563 1.00 76.62 88 ARG A CA 1
ATOM 710 C C . ARG A 1 88 ? 13.375 -0.772 2.053 1.00 76.62 88 ARG A C 1
ATOM 712 O O . ARG A 1 88 ? 12.602 -0.987 1.128 1.00 76.62 88 ARG A O 1
ATOM 719 N N . THR A 1 89 ? 13.500 0.433 2.607 1.00 82.88 89 THR A N 1
ATOM 720 C CA . THR A 1 89 ? 12.796 1.620 2.091 1.00 82.88 89 THR A CA 1
ATOM 721 C C . THR A 1 89 ? 13.268 1.969 0.678 1.00 82.88 89 THR A C 1
ATOM 723 O O . THR A 1 89 ? 12.464 2.346 -0.173 1.00 82.88 89 THR A O 1
ATOM 726 N N . ILE A 1 90 ? 14.570 1.826 0.423 1.00 87.19 90 ILE A N 1
ATOM 727 C CA . ILE A 1 90 ? 15.166 1.986 -0.903 1.00 87.19 90 ILE A CA 1
ATOM 728 C C . ILE A 1 90 ? 14.651 0.902 -1.855 1.00 87.19 90 ILE A C 1
ATOM 730 O O . ILE A 1 90 ? 14.250 1.240 -2.967 1.00 87.19 90 ILE A O 1
ATOM 734 N N . ASP A 1 91 ? 14.615 -0.361 -1.427 1.00 85.31 91 ASP A N 1
ATOM 735 C CA . ASP A 1 91 ? 14.097 -1.471 -2.234 1.00 85.31 91 ASP A CA 1
ATOM 736 C C . ASP A 1 91 ? 12.629 -1.243 -2.617 1.00 85.31 91 ASP A C 1
ATOM 738 O O . ASP A 1 91 ? 12.295 -1.268 -3.799 1.00 85.31 91 ASP A O 1
ATOM 742 N N . ASP A 1 92 ? 11.766 -0.924 -1.644 1.00 83.38 92 ASP A N 1
ATOM 743 C CA . ASP A 1 92 ? 10.341 -0.652 -1.878 1.00 83.38 92 ASP A CA 1
ATOM 744 C C . ASP A 1 92 ? 10.148 0.516 -2.869 1.00 83.38 92 ASP A C 1
ATOM 746 O O . ASP A 1 92 ? 9.267 0.487 -3.734 1.00 83.38 92 ASP A O 1
ATOM 750 N N . TYR A 1 93 ? 10.985 1.552 -2.757 1.00 89.06 93 TYR A N 1
ATOM 751 C CA . TYR A 1 93 ? 10.992 2.690 -3.672 1.00 89.06 93 TYR A CA 1
ATOM 752 C C . TYR A 1 93 ? 11.443 2.297 -5.090 1.00 89.06 93 TYR A C 1
ATOM 754 O O . TYR A 1 93 ? 10.859 2.744 -6.082 1.00 89.06 93 TYR A O 1
ATOM 762 N N . LEU A 1 94 ? 12.485 1.472 -5.204 1.00 91.69 94 LEU A N 1
ATOM 763 C CA . LEU A 1 94 ? 13.006 1.000 -6.484 1.00 91.69 94 LEU A CA 1
ATOM 7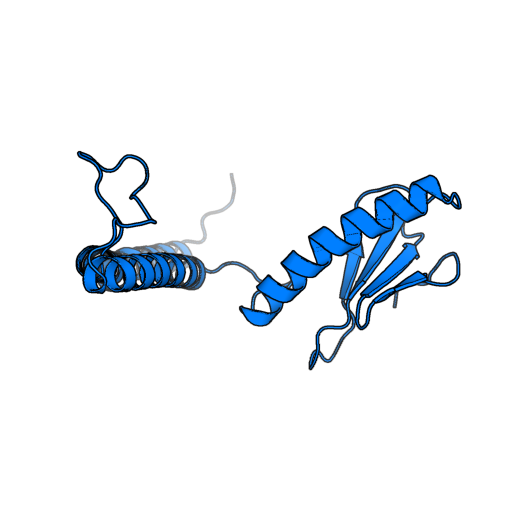64 C C . LEU A 1 94 ? 12.028 0.054 -7.184 1.00 91.69 94 LEU A C 1
ATOM 766 O O . LEU A 1 94 ? 11.869 0.162 -8.400 1.00 91.69 94 LEU A O 1
ATOM 770 N N . ASP A 1 95 ? 11.333 -0.799 -6.435 1.00 89.88 95 ASP A N 1
ATOM 771 C CA . ASP A 1 95 ? 10.296 -1.691 -6.953 1.00 89.88 95 ASP A CA 1
ATOM 772 C C . ASP A 1 95 ? 9.102 -0.909 -7.517 1.00 89.88 95 ASP A C 1
ATOM 774 O O . ASP A 1 95 ? 8.650 -1.187 -8.631 1.00 89.88 95 ASP A O 1
ATOM 778 N N . ASP A 1 96 ? 8.624 0.119 -6.806 1.00 89.88 96 ASP A N 1
ATOM 779 C CA . ASP A 1 96 ? 7.569 1.011 -7.307 1.00 89.88 96 ASP A CA 1
ATOM 780 C C . ASP A 1 96 ? 7.997 1.710 -8.606 1.00 89.88 96 ASP A C 1
ATOM 782 O O . ASP A 1 96 ? 7.258 1.741 -9.595 1.00 89.88 96 ASP A O 1
ATOM 786 N N . LEU A 1 97 ? 9.227 2.223 -8.642 1.00 93.12 97 LEU A N 1
ATOM 787 C CA . LEU A 1 97 ? 9.746 2.924 -9.809 1.00 93.12 97 LEU A CA 1
ATOM 788 C C . LEU A 1 97 ? 9.966 1.982 -11.004 1.00 93.12 97 LEU A C 1
ATOM 790 O O . LEU A 1 97 ? 9.713 2.380 -12.144 1.00 93.12 97 LEU A O 1
ATOM 794 N N . ARG A 1 98 ? 10.379 0.734 -10.752 1.00 94.62 98 ARG A N 1
ATOM 795 C CA . ARG A 1 98 ? 10.490 -0.324 -11.763 1.00 94.62 98 ARG A CA 1
ATOM 796 C C . ARG A 1 98 ? 9.125 -0.705 -12.326 1.00 94.62 98 ARG A C 1
ATOM 798 O O . ARG A 1 98 ? 8.996 -0.826 -13.540 1.00 94.62 98 ARG A O 1
ATOM 805 N N . SER A 1 99 ? 8.113 -0.857 -11.470 1.00 93.06 99 SER A N 1
ATOM 806 C CA . SER A 1 99 ? 6.742 -1.161 -11.895 1.00 93.06 99 SER A CA 1
ATOM 807 C C . SER A 1 99 ? 6.185 -0.059 -12.797 1.00 93.06 99 SER A C 1
ATOM 809 O O . SER A 1 99 ? 5.676 -0.344 -13.875 1.00 93.06 99 SER A O 1
ATOM 811 N N . LYS A 1 100 ? 6.349 1.211 -12.406 1.00 94.75 100 LYS A N 1
ATOM 812 C CA . LYS A 1 100 ? 5.912 2.365 -13.211 1.00 94.75 100 LYS A CA 1
ATOM 813 C C . LYS A 1 100 ? 6.628 2.451 -14.557 1.00 94.75 100 LYS A C 1
ATOM 815 O O . LYS A 1 100 ? 6.010 2.806 -15.559 1.00 94.75 100 LYS A O 1
ATOM 820 N N . ALA A 1 101 ? 7.926 2.143 -14.582 1.00 95.19 101 ALA A N 1
ATOM 821 C CA . ALA A 1 101 ? 8.689 2.065 -15.822 1.00 95.19 101 ALA A CA 1
ATOM 822 C C . ALA A 1 101 ? 8.157 0.950 -16.735 1.00 95.19 101 ALA A C 1
ATOM 824 O O . ALA A 1 101 ? 7.892 1.212 -17.902 1.00 95.19 101 ALA A O 1
ATOM 825 N N . LEU A 1 102 ? 7.931 -0.255 -16.200 1.00 96.00 102 LEU A N 1
ATOM 826 C CA . LEU A 1 102 ? 7.397 -1.388 -16.960 1.00 96.00 102 LEU A CA 1
ATOM 827 C C . LEU A 1 102 ? 6.024 -1.084 -17.579 1.00 96.00 102 LEU A C 1
ATOM 829 O O . LEU A 1 102 ? 5.797 -1.390 -18.750 1.00 96.00 102 LEU A O 1
ATOM 833 N N . ASP A 1 103 ? 5.126 -0.465 -16.814 1.00 96.00 103 ASP A N 1
ATOM 834 C CA . ASP A 1 103 ? 3.799 -0.076 -17.296 1.00 96.00 103 ASP A CA 1
ATOM 835 C C . ASP A 1 103 ? 3.895 0.910 -18.469 1.00 96.00 103 ASP A C 1
ATOM 837 O O . ASP A 1 103 ? 3.251 0.715 -19.499 1.00 96.00 103 ASP A O 1
ATOM 841 N N . ASN A 1 104 ? 4.736 1.944 -18.346 1.00 96.75 104 ASN A N 1
ATOM 842 C CA . ASN A 1 104 ? 4.940 2.920 -19.417 1.00 96.75 104 ASN A CA 1
ATOM 843 C C . ASN A 1 104 ? 5.547 2.284 -20.669 1.00 96.75 104 ASN A C 1
ATOM 845 O O . ASN A 1 104 ? 5.070 2.547 -21.764 1.00 96.75 104 ASN A O 1
ATOM 849 N N . GLU A 1 105 ? 6.561 1.432 -20.526 1.00 94.56 105 GLU A N 1
ATOM 850 C CA . GLU A 1 105 ? 7.183 0.730 -21.660 1.00 94.56 105 GLU A CA 1
ATOM 851 C C . GLU A 1 105 ? 6.172 -0.184 -22.362 1.00 94.56 105 GLU A C 1
ATOM 853 O O . GLU A 1 105 ? 6.118 -0.244 -23.588 1.00 94.56 105 GLU A O 1
ATOM 858 N N . THR A 1 106 ? 5.291 -0.831 -21.594 1.00 95.69 106 THR A N 1
ATOM 859 C CA . THR A 1 106 ? 4.198 -1.648 -22.137 1.00 95.69 106 THR A CA 1
ATOM 860 C C . THR A 1 106 ? 3.182 -0.810 -22.920 1.00 95.69 106 THR A C 1
ATOM 862 O O . THR A 1 106 ? 2.653 -1.278 -23.929 1.00 95.69 106 THR A O 1
ATOM 865 N N . LEU A 1 107 ? 2.885 0.413 -22.472 1.00 95.25 107 LEU A N 1
ATOM 866 C CA . LEU A 1 107 ? 2.001 1.347 -23.179 1.00 95.25 107 LEU A CA 1
ATOM 867 C C . LEU A 1 107 ? 2.662 1.881 -24.454 1.00 95.25 107 LEU A C 1
ATOM 869 O O . LEU A 1 107 ? 2.064 1.816 -25.526 1.00 95.25 107 LEU A O 1
ATOM 873 N N . LEU A 1 108 ? 3.920 2.307 -24.360 1.00 94.50 108 LEU A N 1
ATOM 874 C CA . LEU A 1 108 ? 4.691 2.828 -25.488 1.00 94.50 108 LEU A CA 1
ATOM 875 C C . LEU A 1 108 ? 4.896 1.768 -26.576 1.00 94.50 108 LEU A C 1
ATOM 877 O O . LEU A 1 108 ? 4.739 2.067 -27.757 1.00 94.50 108 LEU A O 1
ATOM 881 N N . ALA A 1 109 ? 5.147 0.511 -26.197 1.00 94.56 109 ALA A N 1
ATOM 882 C CA . ALA A 1 109 ? 5.230 -0.608 -27.137 1.00 94.56 109 ALA A CA 1
ATOM 883 C C . ALA A 1 109 ? 3.913 -0.852 -27.902 1.00 94.56 109 ALA A C 1
ATOM 885 O O . ALA A 1 109 ? 3.927 -1.410 -28.997 1.00 94.56 109 ALA A O 1
ATOM 886 N N . LYS A 1 110 ? 2.775 -0.418 -27.346 1.00 96.56 110 LYS A N 1
ATOM 887 C CA . LYS A 1 110 ? 1.452 -0.448 -27.993 1.00 96.56 110 LYS A CA 1
ATOM 888 C C . LYS A 1 110 ? 1.127 0.844 -28.755 1.00 96.56 110 LYS A C 1
ATOM 890 O O . LYS A 1 110 ? 0.018 0.969 -29.264 1.00 96.56 110 LYS A O 1
ATOM 895 N N . GLY A 1 111 ? 2.056 1.800 -28.816 1.00 95.75 111 GLY A N 1
ATOM 896 C CA . GLY A 1 111 ? 1.837 3.120 -29.412 1.00 95.75 111 GLY A CA 1
ATOM 897 C C . GLY A 1 111 ? 0.922 4.032 -28.589 1.00 95.75 111 GLY A C 1
ATOM 898 O O . GLY A 1 111 ? 0.337 4.956 -29.147 1.00 95.75 111 GLY A O 1
ATOM 899 N N . LEU A 1 112 ? 0.760 3.759 -27.291 1.00 95.62 112 LEU A N 1
ATOM 900 C CA . LEU A 1 112 ? -0.050 4.558 -26.369 1.00 95.62 112 LEU A CA 1
ATOM 901 C C . LEU A 1 112 ? 0.820 5.516 -25.549 1.00 95.62 112 LEU A C 1
ATOM 903 O O . LEU A 1 112 ? 2.009 5.272 -25.336 1.00 95.62 112 LEU A O 1
ATOM 907 N N . ASP A 1 113 ? 0.194 6.574 -25.036 1.00 94.06 113 ASP A N 1
ATOM 908 C CA . ASP A 1 113 ? 0.839 7.532 -24.140 1.00 94.06 113 ASP A CA 1
ATOM 909 C C . ASP A 1 113 ? 1.218 6.897 -22.785 1.00 94.06 113 ASP A C 1
ATOM 911 O O . ASP A 1 113 ? 0.514 6.010 -22.287 1.00 94.06 113 ASP A O 1
ATOM 915 N N . PRO A 1 114 ? 2.316 7.349 -22.149 1.00 93.69 114 PRO A N 1
ATOM 916 C CA . PRO A 1 114 ? 2.722 6.865 -20.836 1.00 93.69 114 PRO A CA 1
ATOM 917 C C . PRO A 1 114 ? 1.725 7.302 -19.754 1.00 93.69 114 PRO A C 1
ATOM 919 O O . PRO A 1 114 ? 1.220 8.421 -19.760 1.00 93.69 114 PRO A O 1
ATOM 922 N N . ALA A 1 115 ? 1.483 6.435 -18.773 1.00 93.94 115 ALA A N 1
ATOM 923 C CA . ALA A 1 115 ? 0.566 6.710 -17.667 1.00 93.94 115 ALA A CA 1
ATOM 924 C C . ALA A 1 115 ? 1.269 7.347 -16.457 1.00 93.94 115 ALA A C 1
ATOM 926 O O . ALA A 1 115 ? 0.679 8.140 -15.723 1.00 93.94 115 ALA A O 1
ATOM 927 N N . HIS A 1 116 ? 2.540 7.002 -16.233 1.00 93.88 116 HIS A N 1
ATOM 928 C CA . HIS A 1 116 ? 3.262 7.350 -15.009 1.00 93.88 116 HIS A CA 1
ATOM 929 C C . HIS A 1 116 ? 4.304 8.433 -15.266 1.00 93.88 116 HIS A C 1
ATOM 931 O O . HIS A 1 116 ? 5.440 8.151 -15.668 1.00 93.88 116 HIS A O 1
ATOM 937 N N . TYR A 1 117 ? 3.927 9.680 -14.995 1.00 93.38 117 TYR A N 1
ATOM 938 C CA . TYR A 1 117 ? 4.811 10.837 -15.107 1.00 93.38 117 TYR A CA 1
ATOM 939 C C . TYR A 1 117 ? 5.647 11.054 -13.841 1.00 93.38 117 TYR A C 1
ATOM 941 O O . TYR A 1 117 ? 5.198 10.805 -12.724 1.00 93.38 117 TYR A O 1
ATOM 949 N N . VAL A 1 118 ? 6.876 11.539 -14.019 1.00 89.44 118 VAL A N 1
ATOM 950 C CA . VAL A 1 118 ? 7.760 11.923 -12.918 1.00 89.44 118 VAL A CA 1
ATOM 951 C C . VAL A 1 118 ? 7.216 13.198 -12.290 1.00 89.44 118 VAL A C 1
ATOM 953 O O . VAL A 1 118 ? 7.109 14.235 -12.949 1.00 89.44 118 VAL A O 1
ATOM 956 N N . GLU A 1 119 ? 6.927 13.141 -10.995 1.00 84.44 119 GLU A N 1
ATOM 957 C CA . GLU A 1 119 ? 6.482 14.303 -10.235 1.00 84.44 119 GLU A CA 1
ATOM 958 C C . GLU A 1 119 ? 7.524 15.434 -10.317 1.00 84.44 119 GLU A C 1
ATOM 960 O O . GLU A 1 119 ? 8.712 15.225 -10.060 1.00 84.44 119 GLU A O 1
ATOM 965 N N . ARG A 1 120 ? 7.085 16.634 -10.727 1.00 83.94 120 ARG A N 1
ATOM 966 C CA . ARG A 1 120 ? 7.948 17.806 -11.002 1.00 83.94 120 ARG A CA 1
ATOM 967 C C . ARG A 1 120 ? 9.031 17.564 -12.066 1.00 83.94 120 ARG A C 1
ATOM 969 O O . ARG A 1 120 ? 10.004 18.314 -12.151 1.00 83.94 120 ARG A O 1
ATOM 976 N N . GLY A 1 121 ? 8.871 16.540 -12.900 1.00 75.94 121 GLY A N 1
ATOM 977 C CA . GLY A 1 121 ? 9.724 16.313 -14.055 1.00 75.94 121 GLY A CA 1
ATOM 978 C C . GLY A 1 121 ? 9.565 17.429 -15.090 1.00 75.94 121 GLY A C 1
ATOM 979 O O . GLY A 1 121 ? 8.452 17.836 -15.417 1.00 75.94 121 GLY A O 1
ATOM 980 N N . ARG A 1 122 ? 10.678 17.925 -15.639 1.00 77.38 122 ARG A N 1
ATOM 981 C CA . ARG A 1 122 ? 10.630 18.899 -16.741 1.00 77.38 122 ARG A CA 1
ATOM 982 C C . ARG A 1 122 ? 10.022 18.264 -17.995 1.00 77.38 122 ARG A C 1
ATOM 984 O O . ARG A 1 122 ? 10.364 17.132 -18.325 1.00 77.38 122 ARG A O 1
ATOM 991 N N . GLY A 1 123 ? 9.164 19.009 -18.694 1.00 75.19 123 GLY A N 1
ATOM 992 C CA . GLY A 1 123 ? 8.716 18.685 -20.055 1.00 75.19 123 GLY A CA 1
ATOM 993 C C . GLY A 1 123 ? 7.934 17.377 -20.203 1.00 75.19 123 GLY A C 1
ATOM 994 O O . GLY A 1 123 ? 8.139 16.676 -21.184 1.00 75.19 123 GLY A O 1
ATOM 995 N N . GLY A 1 124 ? 7.094 17.004 -19.231 1.00 79.00 124 GLY A N 1
ATOM 996 C CA . GLY A 1 124 ? 6.325 15.754 -19.325 1.00 79.00 124 GLY A CA 1
ATOM 997 C C . GLY A 1 124 ? 7.192 14.499 -19.183 1.00 79.00 124 GLY A C 1
ATOM 998 O O . GLY A 1 124 ? 6.888 13.450 -19.739 1.00 79.00 124 GLY A O 1
ATOM 999 N N . SER A 1 125 ? 8.300 14.601 -18.446 1.00 89.81 125 SER A N 1
ATOM 1000 C CA . SER A 1 125 ? 9.181 13.473 -18.138 1.00 89.81 125 SER A CA 1
ATOM 1001 C C . SER A 1 125 ? 8.401 12.339 -17.467 1.00 89.81 125 SER A C 1
ATOM 1003 O O . SER A 1 125 ? 7.770 12.561 -16.439 1.00 89.81 125 SER A O 1
ATOM 1005 N N . TYR A 1 126 ? 8.481 11.123 -18.004 1.00 92.81 126 TYR A N 1
ATOM 1006 C CA . TYR A 1 126 ? 7.816 9.932 -17.461 1.00 92.81 126 TYR A CA 1
ATOM 1007 C C . TYR A 1 126 ? 8.808 8.874 -16.973 1.00 92.81 126 TYR A C 1
ATOM 1009 O O . TYR A 1 126 ? 10.008 8.949 -17.254 1.00 92.81 126 TYR A O 1
ATOM 1017 N N . HIS A 1 127 ? 8.338 7.927 -16.164 1.00 93.81 127 HIS A N 1
ATOM 1018 C CA . HIS A 1 127 ? 9.173 6.847 -15.639 1.00 93.81 127 HIS A CA 1
ATOM 1019 C C . HIS A 1 127 ? 9.607 5.898 -16.772 1.00 93.81 127 HIS A C 1
ATOM 1021 O O . HIS A 1 127 ? 8.762 5.446 -17.537 1.00 93.81 127 HIS A O 1
ATOM 1027 N N . THR A 1 128 ? 10.911 5.614 -16.872 1.00 93.69 128 THR A N 1
ATOM 1028 C CA . THR A 1 128 ? 11.529 4.715 -17.871 1.00 93.69 128 THR A CA 1
ATOM 1029 C C . THR A 1 128 ? 12.517 3.768 -17.194 1.00 93.69 128 THR A C 1
ATOM 1031 O O . THR A 1 128 ? 13.003 4.075 -16.096 1.00 93.69 128 THR A O 1
ATOM 1034 N N . PHE A 1 129 ? 12.880 2.659 -17.851 1.00 93.75 129 PHE A N 1
ATOM 1035 C CA . PHE A 1 129 ? 13.888 1.738 -17.303 1.00 93.75 129 PHE A CA 1
ATOM 1036 C C . PHE A 1 129 ? 15.258 2.399 -17.134 1.00 93.75 129 PHE A C 1
ATOM 1038 O O . PHE A 1 129 ? 15.883 2.232 -16.094 1.00 93.75 129 PHE A O 1
ATOM 1045 N N . ALA A 1 130 ? 15.680 3.257 -18.065 1.00 91.75 130 ALA A N 1
ATOM 1046 C CA . ALA A 1 130 ? 16.941 3.991 -17.924 1.00 91.75 130 ALA A CA 1
ATOM 1047 C C . ALA A 1 130 ? 16.982 4.862 -16.648 1.00 91.75 130 ALA A C 1
ATOM 1049 O O . ALA A 1 130 ? 17.998 4.939 -15.950 1.00 91.75 130 ALA A O 1
ATOM 1050 N N . LYS A 1 131 ? 15.855 5.501 -16.291 1.00 89.88 131 LYS A N 1
ATOM 1051 C CA . LYS A 1 131 ? 15.742 6.282 -15.046 1.00 89.88 131 LYS A CA 1
ATOM 1052 C C . LYS A 1 131 ? 15.735 5.385 -13.811 1.00 89.88 131 LYS A C 1
ATOM 1054 O O . LYS A 1 131 ? 16.291 5.782 -12.787 1.00 89.88 131 LYS A O 1
ATOM 1059 N N . PHE A 1 132 ? 15.117 4.208 -13.903 1.00 92.81 132 PHE A N 1
ATOM 1060 C CA . PHE A 1 132 ? 15.191 3.176 -12.871 1.00 92.81 132 PHE A CA 1
ATOM 1061 C C . PHE A 1 132 ? 16.633 2.741 -12.620 1.00 92.81 132 PHE A C 1
ATOM 1063 O O . PHE A 1 132 ? 17.105 2.876 -11.495 1.00 92.81 132 PHE A O 1
ATOM 1070 N N . GLU A 1 133 ? 17.348 2.308 -13.656 1.00 92.88 133 GLU A N 1
ATOM 1071 C CA . GLU A 1 133 ? 18.723 1.811 -13.551 1.00 92.88 133 GLU A CA 1
ATOM 1072 C C . GLU A 1 133 ? 19.665 2.867 -12.978 1.00 92.88 133 GLU A C 1
ATOM 1074 O O . GLU A 1 133 ? 20.435 2.583 -12.062 1.00 92.88 133 GLU A O 1
ATOM 1079 N N . THR A 1 134 ? 19.537 4.116 -13.439 1.00 92.25 134 THR A N 1
ATOM 1080 C CA . THR A 1 134 ? 20.318 5.240 -12.907 1.00 92.25 134 THR A CA 1
ATOM 1081 C C . THR A 1 134 ? 20.076 5.426 -11.408 1.00 92.25 134 THR A C 1
ATOM 1083 O O . THR A 1 134 ? 21.026 5.551 -10.635 1.00 92.25 134 THR A O 1
ATOM 1086 N N . ARG A 1 135 ? 18.811 5.423 -10.961 1.00 90.50 135 ARG A N 1
ATOM 1087 C CA . ARG A 1 135 ? 18.495 5.560 -9.530 1.00 90.50 135 ARG A CA 1
ATOM 1088 C C . ARG A 1 135 ? 18.972 4.350 -8.732 1.00 90.50 135 ARG A C 1
ATOM 1090 O O . ARG A 1 135 ? 19.569 4.541 -7.679 1.00 90.50 135 ARG A O 1
ATOM 1097 N N . ALA A 1 136 ? 18.765 3.136 -9.235 1.00 91.62 136 ALA A N 1
ATOM 1098 C CA . ALA A 1 136 ? 19.221 1.907 -8.592 1.00 91.62 136 ALA A CA 1
ATOM 1099 C C . ALA A 1 136 ? 20.744 1.910 -8.389 1.00 91.62 136 ALA A C 1
ATOM 1101 O O . ALA A 1 136 ? 21.218 1.594 -7.298 1.00 91.62 136 ALA A O 1
ATOM 1102 N N . ALA A 1 137 ? 21.506 2.352 -9.394 1.00 91.31 137 ALA A N 1
ATOM 1103 C CA . ALA A 1 137 ? 22.952 2.516 -9.290 1.00 91.31 137 ALA A CA 1
ATOM 1104 C C . ALA A 1 137 ? 23.343 3.552 -8.223 1.00 91.31 137 ALA A C 1
ATOM 1106 O O . ALA A 1 137 ? 24.238 3.287 -7.424 1.00 91.31 137 ALA A O 1
ATOM 1107 N N . ILE A 1 138 ? 22.654 4.700 -8.156 1.00 91.00 138 ILE A N 1
ATOM 1108 C CA . ILE A 1 138 ? 22.909 5.726 -7.129 1.00 91.00 138 ILE A CA 1
ATOM 1109 C C . ILE A 1 138 ? 22.693 5.161 -5.721 1.00 9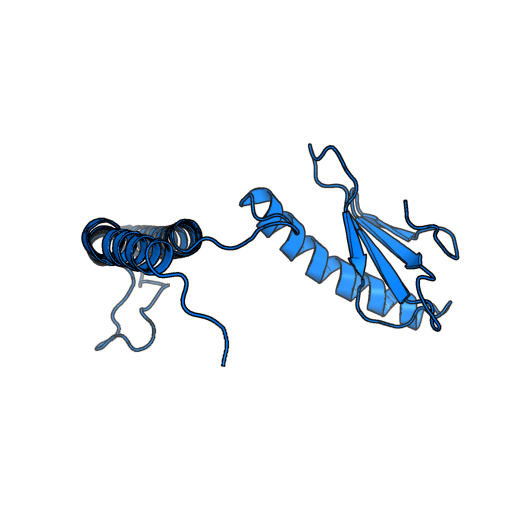1.00 138 ILE A C 1
ATOM 1111 O O . ILE A 1 138 ? 23.555 5.302 -4.850 1.00 91.00 138 ILE A O 1
ATOM 1115 N N . PHE A 1 139 ? 21.557 4.500 -5.498 1.00 89.56 139 PHE A N 1
ATOM 1116 C CA . PHE A 1 139 ? 21.236 3.933 -4.193 1.00 89.56 139 PHE A CA 1
ATOM 1117 C C . PHE A 1 139 ? 22.233 2.854 -3.774 1.00 89.56 139 PHE A C 1
ATOM 1119 O O . PHE A 1 139 ? 22.749 2.907 -2.659 1.00 89.56 139 PHE A O 1
ATOM 1126 N N . LYS A 1 140 ? 22.551 1.924 -4.679 1.00 86.81 140 LYS A N 1
ATOM 1127 C CA . LYS A 1 140 ? 23.446 0.801 -4.396 1.00 86.81 140 LYS A CA 1
ATOM 1128 C C . LYS A 1 140 ? 24.898 1.230 -4.186 1.00 86.81 140 LYS A C 1
ATOM 1130 O O . LYS A 1 140 ? 25.547 0.722 -3.280 1.00 86.81 140 LYS A O 1
ATOM 1135 N N . ASN A 1 141 ? 25.405 2.141 -5.015 1.00 88.12 141 ASN A N 1
ATOM 1136 C CA . ASN A 1 141 ? 26.839 2.440 -5.059 1.00 88.12 141 ASN A CA 1
ATOM 1137 C C . ASN A 1 141 ? 27.249 3.614 -4.166 1.00 88.12 141 ASN A C 1
ATOM 1139 O O . ASN A 1 141 ? 28.425 3.723 -3.836 1.00 88.12 141 ASN A O 1
ATOM 1143 N N . TYR A 1 142 ? 26.316 4.491 -3.789 1.00 85.94 142 TYR A N 1
ATOM 1144 C CA . TYR A 1 142 ? 26.644 5.701 -3.029 1.00 85.94 142 TYR A CA 1
ATOM 1145 C C . TYR A 1 142 ? 25.827 5.823 -1.750 1.00 85.94 142 TYR A C 1
ATOM 1147 O O . TYR A 1 142 ? 26.382 6.034 -0.677 1.00 85.94 142 TYR A O 1
ATOM 1155 N N . LEU A 1 143 ? 24.506 5.675 -1.850 1.00 82.88 143 LEU A N 1
ATOM 1156 C CA . LEU A 1 143 ? 23.595 6.017 -0.760 1.00 82.88 143 LEU A CA 1
ATOM 1157 C C . LEU A 1 143 ? 23.633 4.974 0.367 1.00 82.88 143 LEU A C 1
ATOM 1159 O O . LEU A 1 143 ? 23.856 5.341 1.516 1.00 82.88 143 LEU A O 1
ATOM 1163 N N . ILE A 1 144 ? 23.506 3.682 0.049 1.00 84.44 144 ILE A N 1
ATOM 1164 C CA . ILE A 1 144 ? 23.625 2.604 1.045 1.00 84.44 144 ILE A CA 1
ATOM 1165 C C . ILE A 1 144 ? 25.017 2.610 1.712 1.00 84.44 144 ILE A C 1
ATOM 1167 O O . ILE A 1 144 ? 25.063 2.678 2.942 1.00 84.44 144 ILE A O 1
ATOM 1171 N N . PRO A 1 145 ? 26.145 2.636 0.965 1.00 85.19 145 PRO A N 1
ATOM 1172 C CA . PRO A 1 145 ? 27.476 2.709 1.570 1.00 85.19 145 PRO A CA 1
ATOM 1173 C C . PRO A 1 145 ? 27.669 3.917 2.491 1.00 85.19 145 PRO A C 1
ATOM 1175 O O . PRO A 1 145 ? 28.174 3.762 3.599 1.00 85.19 145 PRO A O 1
ATOM 1178 N N . PHE A 1 146 ? 27.202 5.107 2.092 1.00 85.31 146 PHE A N 1
ATOM 1179 C CA . PHE A 1 146 ? 27.321 6.316 2.911 1.00 85.31 146 PHE A CA 1
ATOM 1180 C C . PHE A 1 146 ? 26.666 6.154 4.291 1.00 85.31 146 PHE A C 1
ATOM 1182 O O . PHE A 1 146 ? 27.261 6.500 5.316 1.00 85.31 146 PHE A O 1
ATOM 1189 N N . PHE A 1 147 ? 25.449 5.607 4.340 1.00 80.50 147 PHE A N 1
ATOM 1190 C CA . PHE A 1 147 ? 24.739 5.402 5.602 1.00 80.50 147 PHE A CA 1
ATOM 1191 C C . PHE A 1 147 ? 25.336 4.265 6.437 1.00 80.50 147 PHE A C 1
ATOM 1193 O O . PHE A 1 147 ? 25.342 4.343 7.665 1.00 80.50 147 PHE A O 1
ATOM 1200 N N . GLN A 1 148 ? 25.903 3.239 5.805 1.00 80.44 148 GLN A N 1
ATOM 1201 C CA . GLN A 1 148 ? 26.610 2.171 6.513 1.00 80.44 148 GLN A CA 1
ATOM 1202 C C . GLN A 1 148 ? 27.917 2.677 7.147 1.00 80.44 148 GLN A C 1
ATOM 1204 O O . GLN A 1 148 ? 28.171 2.408 8.321 1.00 80.44 148 GLN A O 1
ATOM 1209 N N . GLU A 1 149 ? 28.707 3.471 6.421 1.00 78.06 149 GLU A N 1
ATOM 1210 C CA . GLU A 1 149 ? 29.952 4.064 6.927 1.00 78.06 149 GLU A CA 1
ATOM 1211 C C . GLU A 1 149 ? 29.714 5.079 8.052 1.00 78.06 149 GLU A C 1
ATOM 1213 O O . GLU A 1 149 ? 30.447 5.100 9.043 1.00 78.06 149 GLU A O 1
ATOM 1218 N N . THR A 1 150 ? 28.691 5.926 7.928 1.00 68.56 150 THR A N 1
ATOM 1219 C CA . THR A 1 150 ? 28.368 6.931 8.956 1.00 68.56 150 THR A CA 1
ATOM 1220 C C . THR A 1 150 ? 27.845 6.289 10.240 1.00 68.56 150 THR A C 1
ATOM 1222 O O . THR A 1 150 ? 28.278 6.669 11.326 1.00 68.56 150 THR A O 1
ATOM 1225 N N . THR A 1 151 ? 27.017 5.247 10.131 1.00 61.94 151 THR A N 1
ATOM 1226 C CA . THR A 1 151 ? 26.498 4.511 11.297 1.00 61.94 151 THR A CA 1
ATOM 1227 C C . THR A 1 151 ? 27.605 3.751 12.046 1.00 61.94 151 THR A C 1
ATOM 1229 O O . THR A 1 151 ? 27.574 3.657 13.272 1.00 61.94 151 THR A O 1
ATOM 1232 N N . GLN A 1 152 ? 28.627 3.245 11.341 1.00 58.06 152 GLN A N 1
ATOM 1233 C CA . GLN A 1 152 ? 29.788 2.594 11.969 1.00 58.06 152 GLN A CA 1
ATOM 1234 C C . GLN A 1 152 ? 30.703 3.580 12.711 1.00 58.06 152 GLN A C 1
ATOM 1236 O O . GLN A 1 152 ? 31.274 3.227 13.743 1.00 58.06 152 GLN A O 1
ATOM 1241 N N . ARG A 1 153 ? 30.829 4.823 12.225 1.00 53.72 153 ARG A N 1
ATOM 1242 C CA . ARG A 1 153 ? 31.647 5.859 12.881 1.00 53.72 153 ARG A CA 1
ATOM 1243 C C . ARG A 1 153 ? 31.052 6.310 14.218 1.00 53.72 153 ARG A C 1
ATOM 1245 O O . ARG A 1 153 ? 31.806 6.448 15.180 1.00 53.72 153 ARG A O 1
ATOM 1252 N N . ASP A 1 154 ? 29.732 6.445 14.323 1.00 52.78 154 ASP A N 1
ATOM 1253 C CA . ASP A 1 154 ? 29.071 6.835 15.581 1.00 52.78 154 ASP A CA 1
ATOM 1254 C C . ASP A 1 154 ? 29.096 5.736 16.659 1.00 52.78 154 ASP A C 1
ATOM 1256 O O . ASP A 1 154 ? 29.143 6.039 17.851 1.00 52.78 154 ASP A O 1
ATOM 1260 N N . GLY A 1 155 ? 29.184 4.457 16.276 1.00 51.12 155 GLY A N 1
ATOM 1261 C CA . GLY A 1 155 ? 29.363 3.344 17.223 1.00 51.12 155 GLY A CA 1
ATOM 1262 C C . GLY A 1 155 ? 30.716 3.335 17.954 1.00 51.12 155 GLY A C 1
ATOM 1263 O O . GLY A 1 155 ? 30.883 2.604 18.929 1.00 51.12 155 GLY A O 1
ATOM 1264 N N . SER A 1 156 ? 31.677 4.153 17.507 1.00 50.41 156 SER A N 1
ATOM 1265 C CA . SER A 1 156 ? 33.029 4.249 18.076 1.00 50.41 156 SER A CA 1
ATOM 1266 C C . SER A 1 156 ? 33.235 5.424 19.046 1.00 50.41 156 SER A C 1
ATOM 1268 O O . SER A 1 156 ? 34.330 5.582 19.586 1.00 50.41 156 SER A O 1
ATOM 1270 N N . ASN A 1 157 ? 32.201 6.234 19.320 1.00 46.34 157 ASN A N 1
ATOM 1271 C CA . ASN A 1 157 ? 32.306 7.401 20.200 1.00 46.34 157 ASN A CA 1
ATOM 1272 C C . ASN A 1 157 ? 31.197 7.399 21.275 1.00 46.34 157 ASN A C 1
ATOM 1274 O O . ASN A 1 157 ? 30.079 7.843 21.009 1.00 46.34 157 ASN A O 1
ATOM 1278 N N . PRO A 1 158 ? 31.468 6.945 22.516 1.00 46.47 158 PRO A N 1
ATOM 1279 C CA . PRO A 1 158 ? 30.497 6.997 23.600 1.00 46.47 158 PRO A CA 1
ATOM 1280 C C . PRO A 1 158 ? 30.452 8.428 24.152 1.00 46.47 158 PRO A C 1
ATOM 1282 O O . PRO A 1 158 ? 31.043 8.725 25.191 1.00 46.47 158 PRO A O 1
ATOM 1285 N N . ARG A 1 159 ? 29.794 9.358 23.452 1.00 41.00 159 ARG A N 1
ATOM 1286 C CA . ARG A 1 159 ? 29.563 10.710 23.981 1.00 41.00 159 ARG A CA 1
ATOM 1287 C C . ARG A 1 159 ? 28.122 10.864 24.458 1.00 41.00 159 ARG A C 1
ATOM 1289 O O . ARG A 1 159 ? 27.168 10.666 23.718 1.00 41.00 159 ARG A O 1
ATOM 1296 N N . LYS A 1 160 ? 28.050 11.153 25.762 1.00 36.34 160 LYS A N 1
ATOM 1297 C CA . LYS A 1 160 ? 26.891 11.313 26.649 1.00 36.34 160 LYS A CA 1
ATOM 1298 C C . LYS A 1 160 ? 25.791 12.224 26.082 1.00 36.34 160 LYS A C 1
ATOM 1300 O O . LYS A 1 160 ? 26.115 13.148 25.339 1.00 36.34 160 LYS A O 1
ATOM 1305 N N . PRO A 1 161 ? 24.529 12.024 26.511 1.00 41.50 161 PRO A N 1
ATOM 1306 C CA . PRO A 1 161 ? 23.443 12.939 26.186 1.00 41.50 161 PRO A CA 1
ATOM 1307 C C . PRO A 1 161 ? 23.684 14.306 26.843 1.00 41.50 161 PRO A C 1
ATOM 1309 O O . PRO A 1 161 ? 24.138 14.368 27.991 1.00 41.50 161 PRO A O 1
ATOM 1312 N N . LEU A 1 162 ? 23.376 15.371 26.101 1.00 37.69 162 LEU A N 1
ATOM 1313 C CA . LEU A 1 162 ? 23.022 16.682 26.647 1.00 37.69 162 LEU A CA 1
ATOM 1314 C C . LEU A 1 162 ? 21.499 16.772 26.725 1.00 37.69 162 LEU A C 1
ATOM 1316 O O . LEU A 1 162 ? 20.852 16.320 25.751 1.00 37.69 162 LEU A O 1
#

Radius of gyration: 22.69 Å; chains: 1; bounding box: 59×38×60 Å

Foldseek 3Di:
DFDFPDDWADPDVQWTKGWGDPDPFIFIWIWGDAVPDPDIDIDTLPGTDDPDPVSVVVSSVSRVVVRVVQNVCVVVVNDPPDDDDPVNVLVVVLVVLVVLQVQQVVQVVVVHHRDAFDVVDPPRHGRHVVVSVVSVCCCVPPVVVVVVVVVVVVVVDPDDDD

Sequence (162 aa):
MPKWIAESHKIREGLSIGGIKMGKKPKWYLQFHPKGAPKVIYKSLGMDYEETSLSRNAAEDKARQLFERMIKNHDRGIFATYVPSLERTIDDYLDDLRSKALDNETLLAKGLDPAHYVERGRGGSYHTFAKFETRAAIFKNYLIPFFQETTQRDGSNPRKPL

pLDDT: mean 83.28, std 13.28, range [36.34, 96.75]